Protein AF-A0A392QMY3-F1 (afdb_monomer)

Radius of gyration: 18.65 Å; Cα contacts (8 Å, |Δi|>4): 69; chains: 1; bounding box: 49×43×42 Å

Foldseek 3Di:
DVVLVVVLCCLLVPVLVVVCVVVVNDPVPDDLLRVLVSVLVSLVVSLVVLVVVLCVVCVVVPPDDPVLPDDDPDDPVVVVVVVVVVCVVVVVVVVVVVCVVPVVVVPDPPPADSLNVCVVVVDVNSNVSVCCCVVPSVVSVCSCPVRSPVVVVVD

Mean predicted aligned error: 11.4 Å

Secondary structure (DSSP, 8-state):
-HHHHHHHHHIIIIIHHHHHHHTT--TTTS-HHHHHHHHHHHHHHHHHHHHHHHHHHHGGGPSPPTTTT-----SSHHHHHHHHHHHHHHHHHHHHHHHHH-HHHHTSTTSS-HHHHHHHTT-HHHHHHHHHIIIIIHHHHHHHHIIIIIHHHH-

Structure (mmCIF, N/CA/C/O backbone):
data_AF-A0A392QMY3-F1
#
_entry.id   AF-A0A392QMY3-F1
#
loop_
_atom_site.group_PDB
_atom_site.id
_atom_site.type_symbol
_atom_site.label_atom_id
_atom_site.label_alt_id
_atom_site.label_comp_id
_atom_site.label_asym_id
_atom_site.label_entity_id
_atom_site.label_seq_id
_atom_site.pdbx_PDB_ins_code
_atom_site.Cartn_x
_atom_site.Cartn_y
_atom_site.Cartn_z
_atom_site.occupancy
_atom_site.B_iso_or_equiv
_atom_site.auth_seq_id
_atom_site.auth_comp_id
_atom_site.auth_asym_id
_atom_site.auth_atom_id
_atom_site.pdbx_PDB_model_num
ATOM 1 N N . MET A 1 1 ? -2.212 -5.198 19.343 1.00 62.59 1 MET A N 1
ATOM 2 C CA . MET A 1 1 ? -1.299 -4.508 18.411 1.00 62.59 1 MET A CA 1
ATOM 3 C C . MET A 1 1 ? -0.101 -5.387 18.100 1.00 62.59 1 MET A C 1
ATOM 5 O O . MET A 1 1 ? 0.093 -5.742 16.949 1.00 62.59 1 MET A O 1
ATOM 9 N N . LEU A 1 2 ? 0.617 -5.847 19.130 1.00 69.94 2 LEU A N 1
ATOM 10 C CA . LEU A 1 2 ? 1.796 -6.710 18.986 1.00 69.94 2 LEU A CA 1
ATOM 11 C C . LEU A 1 2 ? 1.550 -7.993 18.181 1.00 69.94 2 LEU A C 1
ATOM 13 O O . LEU A 1 2 ? 2.339 -8.288 17.302 1.00 69.94 2 LEU A O 1
ATOM 17 N N . LEU A 1 3 ? 0.449 -8.719 18.412 1.00 70.06 3 LEU A N 1
ATOM 18 C CA . LEU A 1 3 ? 0.136 -9.934 17.638 1.00 70.06 3 LEU A CA 1
ATOM 19 C C . LEU A 1 3 ? -0.084 -9.658 16.147 1.00 70.06 3 LEU A C 1
ATOM 21 O O . LEU A 1 3 ? 0.331 -10.455 15.313 1.00 70.06 3 LEU A O 1
ATOM 25 N N . TRP A 1 4 ? -0.723 -8.536 15.815 1.00 68.75 4 TRP A N 1
ATOM 26 C CA . TRP A 1 4 ? -0.966 -8.145 14.430 1.00 68.75 4 TRP A CA 1
ATOM 27 C C . TRP A 1 4 ? 0.336 -7.693 13.756 1.00 68.75 4 TRP A C 1
ATOM 29 O O . TRP A 1 4 ? 0.672 -8.219 12.703 1.00 68.75 4 TRP A O 1
ATOM 39 N N . ILE A 1 5 ? 1.127 -6.837 14.418 1.00 72.06 5 ILE A N 1
ATOM 40 C CA . ILE A 1 5 ? 2.452 -6.404 13.936 1.00 72.06 5 ILE A CA 1
ATOM 41 C C . ILE A 1 5 ? 3.393 -7.604 13.773 1.00 72.06 5 ILE A C 1
ATOM 43 O O . ILE A 1 5 ? 4.052 -7.730 12.748 1.00 72.06 5 ILE A O 1
ATOM 47 N N . ALA A 1 6 ? 3.439 -8.508 14.754 1.00 76.69 6 ALA A N 1
ATOM 48 C CA . ALA A 1 6 ? 4.269 -9.706 14.699 1.00 76.69 6 ALA A CA 1
ATOM 49 C C . ALA A 1 6 ? 3.819 -10.654 13.584 1.00 76.69 6 ALA A C 1
ATOM 51 O O . ALA A 1 6 ? 4.665 -11.187 12.876 1.00 76.69 6 ALA A O 1
ATOM 52 N N . SER A 1 7 ? 2.506 -10.831 13.388 1.00 70.25 7 SER A N 1
ATOM 53 C CA . SER A 1 7 ? 1.980 -11.640 12.280 1.00 70.25 7 SER A CA 1
ATOM 54 C C . SER A 1 7 ? 2.320 -11.014 10.932 1.00 70.25 7 SER A C 1
ATOM 56 O O . SER A 1 7 ? 2.782 -11.721 10.049 1.00 70.25 7 SER A O 1
ATOM 58 N N . PHE A 1 8 ? 2.156 -9.699 10.782 1.00 69.69 8 PHE A N 1
ATOM 59 C CA . PHE A 1 8 ? 2.506 -8.974 9.561 1.00 69.69 8 PHE A CA 1
ATOM 60 C C . PHE A 1 8 ? 4.002 -9.090 9.250 1.00 69.69 8 PHE A C 1
ATOM 62 O O . PHE A 1 8 ? 4.386 -9.512 8.162 1.00 69.69 8 PHE A O 1
ATOM 69 N N . TRP A 1 9 ? 4.852 -8.816 10.241 1.00 76.25 9 TRP A N 1
ATOM 70 C CA . TRP A 1 9 ? 6.300 -8.933 10.103 1.00 76.25 9 TRP A CA 1
ATOM 71 C C . TRP A 1 9 ? 6.734 -10.359 9.748 1.00 76.25 9 TRP A C 1
ATOM 73 O O . TRP A 1 9 ? 7.573 -10.541 8.870 1.00 76.25 9 TRP A O 1
ATOM 83 N N . LEU A 1 10 ? 6.143 -11.373 10.387 1.00 76.88 10 LEU A N 1
ATOM 84 C CA . LEU A 1 10 ? 6.450 -12.782 10.139 1.00 76.88 10 LEU A CA 1
ATOM 85 C C . LEU A 1 10 ? 5.945 -13.230 8.759 1.00 76.88 10 LEU A C 1
ATOM 87 O O . LEU A 1 10 ? 6.657 -13.940 8.048 1.00 76.88 10 LEU A O 1
ATOM 91 N N . VAL A 1 11 ? 4.759 -12.787 8.337 1.00 70.94 11 VAL A N 1
ATOM 92 C CA . VAL A 1 11 ? 4.230 -13.110 7.008 1.00 70.94 11 VAL A CA 1
ATOM 93 C C . VAL A 1 11 ? 5.108 -12.497 5.918 1.00 70.94 11 VAL A C 1
ATOM 95 O O . VAL A 1 11 ? 5.615 -13.245 5.082 1.00 70.94 11 VAL A O 1
ATOM 98 N N . GLY A 1 12 ? 5.369 -11.190 5.977 1.00 66.31 12 GLY A N 1
ATOM 99 C CA . GLY A 1 12 ? 6.122 -10.493 4.933 1.00 66.31 12 GLY A CA 1
ATOM 100 C C . GLY A 1 12 ? 7.619 -10.791 4.926 1.00 66.31 12 GLY A C 1
ATOM 101 O O . GLY A 1 12 ? 8.228 -10.903 3.863 1.00 66.31 12 GLY A O 1
ATOM 102 N N . SER A 1 13 ? 8.231 -10.994 6.097 1.00 71.81 13 SER A N 1
ATOM 103 C CA . SER A 1 13 ? 9.683 -11.215 6.189 1.00 71.8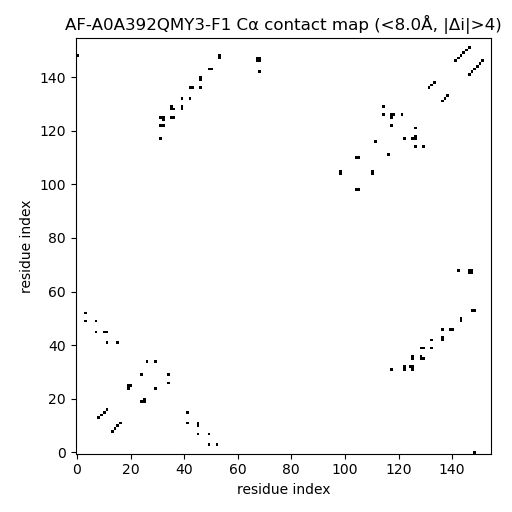1 13 SER A CA 1
ATOM 104 C C . SER A 1 13 ? 10.085 -12.687 6.089 1.00 71.81 13 SER A C 1
ATOM 106 O O . SER A 1 13 ? 11.215 -12.970 5.703 1.00 71.81 13 SER A O 1
ATOM 108 N N . TRP A 1 14 ? 9.205 -13.628 6.455 1.00 72.38 14 TRP A N 1
ATOM 109 C CA . TRP A 1 14 ? 9.552 -15.054 6.533 1.00 72.38 14 TRP A CA 1
ATOM 110 C C . TRP A 1 14 ? 8.670 -15.942 5.661 1.00 72.38 14 TRP A C 1
ATOM 112 O O . TRP A 1 14 ? 9.201 -16.673 4.829 1.00 72.38 14 TRP A O 1
ATOM 122 N N . ILE A 1 15 ? 7.344 -15.891 5.813 1.00 72.38 15 ILE A N 1
ATOM 123 C CA . ILE A 1 15 ? 6.442 -16.817 5.102 1.00 72.38 15 ILE A CA 1
A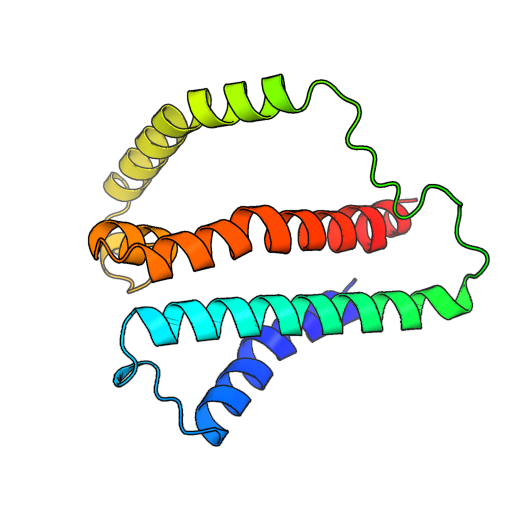TOM 124 C C . ILE A 1 15 ? 6.480 -16.564 3.597 1.00 72.38 15 ILE A C 1
ATOM 126 O O . ILE A 1 15 ? 6.631 -17.503 2.819 1.00 72.38 15 ILE A O 1
ATOM 130 N N . VAL A 1 16 ? 6.390 -15.301 3.192 1.00 68.50 16 VAL A N 1
ATOM 131 C CA . VAL A 1 16 ? 6.388 -14.891 1.789 1.00 68.50 16 VAL A CA 1
ATOM 132 C C . VAL A 1 16 ? 7.712 -15.260 1.096 1.00 68.50 16 VAL A C 1
ATOM 134 O O . VAL A 1 16 ? 7.661 -16.001 0.112 1.00 68.50 16 VAL A O 1
ATOM 137 N N . PRO A 1 17 ? 8.906 -14.871 1.599 1.00 67.00 17 PRO A N 1
ATOM 138 C CA . PRO A 1 17 ? 10.175 -15.262 0.981 1.00 67.00 17 PRO A CA 1
ATOM 139 C C . PRO A 1 17 ? 10.400 -16.776 0.957 1.00 67.00 17 PRO A C 1
ATOM 141 O O . PRO A 1 17 ? 10.944 -17.304 -0.013 1.00 67.00 17 PRO A O 1
ATOM 144 N N . PHE A 1 18 ? 9.959 -17.488 1.997 1.00 72.19 18 PHE A N 1
ATOM 145 C CA . PHE A 1 18 ? 10.075 -18.941 2.074 1.00 72.19 18 PHE A CA 1
ATOM 146 C C . PHE A 1 18 ? 9.158 -19.655 1.068 1.00 72.19 18 PHE A C 1
ATOM 148 O O . PHE A 1 18 ? 9.582 -20.599 0.399 1.00 72.19 18 PHE A O 1
ATOM 155 N N . LEU A 1 19 ? 7.920 -19.185 0.894 1.00 69.19 19 LEU A N 1
ATOM 156 C CA . LEU A 1 19 ? 7.012 -19.676 -0.148 1.00 69.19 19 LEU A CA 1
ATOM 157 C C . LEU A 1 19 ? 7.562 -19.396 -1.550 1.00 69.19 19 LEU A C 1
ATOM 159 O O . LEU A 1 19 ? 7.528 -20.279 -2.400 1.00 69.19 19 LEU A O 1
ATOM 163 N N . ALA A 1 20 ? 8.139 -18.215 -1.779 1.00 64.94 20 ALA A N 1
ATOM 164 C CA . ALA A 1 20 ? 8.801 -17.883 -3.044 1.00 64.94 20 ALA A CA 1
ATOM 165 C C . ALA A 1 20 ? 9.936 -18.858 -3.364 1.00 64.94 20 ALA A C 1
ATOM 167 O O . ALA A 1 20 ? 10.041 -19.371 -4.479 1.00 64.94 20 ALA A O 1
ATOM 168 N N . TYR A 1 21 ? 10.766 -19.125 -2.354 1.00 66.50 21 TYR A N 1
ATOM 169 C CA . TYR A 1 21 ? 11.908 -20.016 -2.462 1.00 66.50 21 TYR A CA 1
ATOM 170 C C . TYR A 1 21 ? 11.477 -21.463 -2.728 1.00 66.50 21 TYR A C 1
ATOM 172 O O . TYR A 1 21 ? 12.020 -22.113 -3.620 1.00 66.50 21 TYR A O 1
ATOM 180 N N . THR A 1 22 ? 10.464 -21.959 -2.010 1.00 66.44 22 THR A N 1
ATOM 181 C CA . THR A 1 22 ? 9.946 -23.330 -2.181 1.00 66.44 22 THR A CA 1
ATOM 182 C C . THR A 1 22 ? 9.176 -23.520 -3.490 1.00 66.44 22 THR A C 1
ATOM 184 O O . THR A 1 22 ? 9.235 -24.599 -4.072 1.00 66.44 22 THR A O 1
ATOM 187 N N . ALA A 1 23 ? 8.535 -22.471 -4.011 1.00 61.88 23 ALA A N 1
ATOM 188 C CA . ALA A 1 23 ? 7.904 -22.465 -5.331 1.00 61.88 23 ALA A CA 1
ATOM 189 C C . ALA A 1 23 ? 8.909 -22.342 -6.499 1.00 61.88 23 ALA A C 1
ATOM 191 O O . ALA A 1 23 ? 8.502 -22.311 -7.659 1.00 61.88 23 ALA A O 1
ATOM 192 N N . GLY A 1 24 ? 10.218 -22.278 -6.220 1.00 55.59 24 GLY A N 1
ATOM 193 C CA . GLY A 1 24 ? 11.272 -22.226 -7.238 1.00 55.59 24 GLY A CA 1
ATOM 194 C C . GLY A 1 24 ? 11.471 -20.850 -7.882 1.00 55.59 24 GLY A C 1
ATOM 195 O O . GLY A 1 24 ? 12.256 -20.723 -8.823 1.00 55.59 24 GLY A O 1
ATOM 196 N N . PHE A 1 25 ? 10.813 -19.805 -7.374 1.00 57.72 25 PHE A N 1
ATOM 197 C CA . PHE A 1 25 ? 10.968 -18.437 -7.860 1.00 57.72 25 PHE A CA 1
ATOM 198 C C . PHE A 1 25 ? 12.207 -17.792 -7.223 1.00 57.72 25 PHE A C 1
ATOM 200 O O . PHE A 1 25 ? 12.149 -17.228 -6.131 1.00 57.72 25 PHE A O 1
ATOM 207 N N . ARG A 1 26 ? 13.355 -17.834 -7.912 1.00 54.50 26 ARG A N 1
ATOM 208 C CA . ARG A 1 26 ? 14.506 -16.991 -7.550 1.00 54.50 26 ARG A CA 1
ATOM 209 C C . ARG A 1 26 ? 14.268 -15.581 -8.084 1.00 54.50 26 ARG A C 1
ATOM 211 O O . ARG A 1 26 ? 14.128 -15.400 -9.292 1.00 54.50 26 ARG A O 1
ATOM 218 N N . LYS A 1 27 ? 14.269 -14.579 -7.192 1.00 52.28 27 LYS A N 1
ATOM 219 C CA . LYS A 1 27 ? 14.207 -13.144 -7.552 1.00 52.28 27 LYS A CA 1
ATOM 220 C C . LYS A 1 27 ? 15.248 -12.762 -8.616 1.00 52.28 27 LYS A C 1
ATOM 222 O O . LYS A 1 27 ? 15.003 -11.868 -9.409 1.00 52.28 27 LYS A O 1
ATOM 227 N N . GLU A 1 28 ? 16.367 -13.480 -8.657 1.00 50.03 28 GLU A N 1
ATOM 228 C CA . GLU A 1 28 ? 17.509 -13.236 -9.544 1.00 50.03 28 GLU A CA 1
ATOM 229 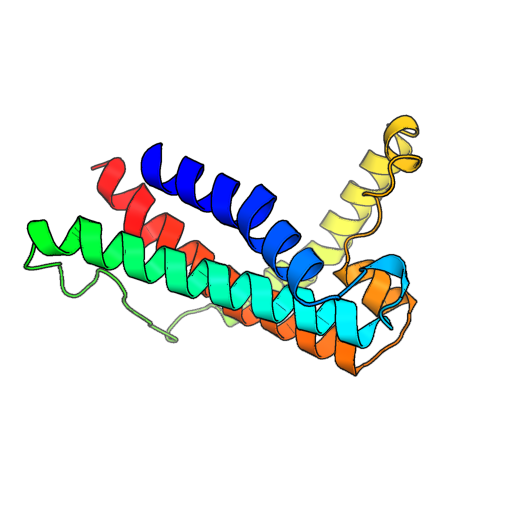C C . GLU A 1 28 ? 17.315 -13.750 -10.985 1.00 50.03 28 GLU A C 1
ATOM 231 O O . GLU A 1 28 ? 18.018 -13.308 -11.887 1.00 50.03 28 GLU A O 1
ATOM 236 N N . THR A 1 29 ? 16.362 -14.660 -11.233 1.00 48.75 29 THR A N 1
ATOM 237 C CA . THR A 1 29 ? 16.090 -15.227 -12.574 1.00 48.75 29 THR A CA 1
ATOM 238 C C . THR A 1 29 ? 14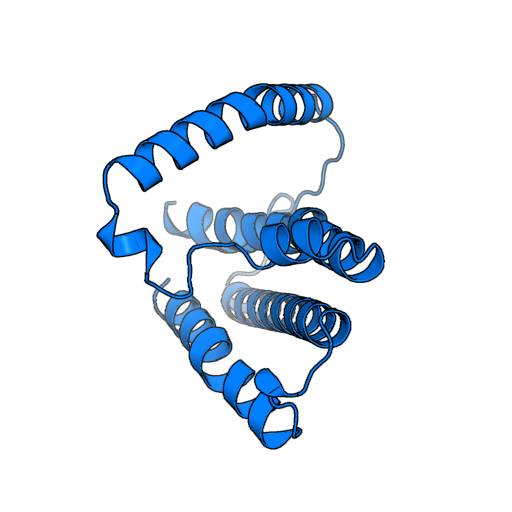.775 -14.738 -13.181 1.00 48.75 29 THR A C 1
ATOM 240 O O . THR A 1 29 ? 14.397 -15.162 -14.273 1.00 48.75 29 THR A O 1
ATOM 243 N N . LEU A 1 30 ? 14.036 -13.889 -12.465 1.00 53.22 30 LEU A N 1
ATOM 244 C CA . LEU A 1 30 ? 12.703 -13.454 -12.856 1.00 53.22 30 LEU A CA 1
ATOM 245 C C . LEU A 1 30 ? 12.776 -12.136 -13.631 1.00 53.22 30 LEU A C 1
ATOM 247 O O . LEU A 1 30 ? 13.316 -11.148 -13.148 1.00 53.22 30 LEU A O 1
ATOM 251 N N . SER A 1 31 ? 12.201 -12.115 -14.837 1.00 63.22 31 SER A N 1
ATOM 252 C CA . SER A 1 31 ? 12.000 -10.879 -15.607 1.00 63.22 31 SER A CA 1
ATOM 253 C C . SER A 1 31 ? 11.286 -9.821 -14.749 1.00 63.22 31 SER A C 1
ATOM 255 O O . SER A 1 31 ? 10.478 -10.179 -13.888 1.00 63.22 31 SER A O 1
ATOM 257 N N . TYR A 1 32 ? 11.518 -8.530 -15.010 1.00 61.56 32 TYR A N 1
ATOM 258 C CA . TYR A 1 32 ? 10.904 -7.398 -14.291 1.00 61.56 32 TYR A CA 1
ATOM 259 C C . TYR A 1 32 ? 9.381 -7.549 -14.081 1.00 61.56 32 TYR A C 1
ATOM 261 O O . TYR A 1 32 ? 8.844 -7.186 -13.034 1.00 61.56 32 TYR A O 1
ATOM 269 N N . ARG A 1 33 ? 8.687 -8.186 -15.035 1.00 60.81 33 ARG A N 1
ATOM 270 C CA . ARG A 1 33 ? 7.251 -8.520 -14.965 1.00 60.81 33 ARG A CA 1
ATOM 271 C C . ARG A 1 33 ? 6.912 -9.529 -13.871 1.00 60.81 33 ARG A C 1
ATOM 273 O O . ARG A 1 33 ? 5.908 -9.377 -13.182 1.00 60.81 33 ARG A O 1
ATOM 280 N N . GLY A 1 34 ? 7.737 -10.560 -13.716 1.00 65.00 34 GLY A N 1
ATOM 281 C CA . GLY A 1 34 ? 7.560 -11.577 -12.686 1.00 65.00 34 GLY A CA 1
ATOM 282 C C . GLY A 1 34 ? 7.809 -11.016 -11.290 1.00 65.00 34 GLY A C 1
ATOM 283 O O . GLY A 1 34 ? 7.089 -11.369 -10.364 1.00 65.00 34 GLY A O 1
ATOM 284 N N . GLN A 1 35 ? 8.764 -10.092 -11.144 1.00 65.38 35 GLN A N 1
ATOM 285 C CA . GLN A 1 35 ? 9.001 -9.408 -9.872 1.00 65.38 35 GLN A CA 1
ATOM 286 C C . GLN A 1 35 ? 7.806 -8.529 -9.469 1.00 65.38 35 GLN A C 1
ATOM 288 O O . GLN A 1 35 ? 7.377 -8.582 -8.318 1.00 65.38 35 GLN A O 1
ATOM 293 N N . ALA A 1 36 ? 7.225 -7.784 -10.416 1.00 63.91 36 ALA A N 1
ATOM 294 C CA . ALA A 1 36 ? 6.029 -6.977 -10.165 1.00 63.91 36 ALA A CA 1
ATOM 295 C C . ALA A 1 36 ? 4.805 -7.840 -9.808 1.00 63.91 36 ALA A C 1
ATOM 297 O O . ALA A 1 36 ? 4.089 -7.539 -8.855 1.00 63.91 36 ALA A O 1
ATOM 298 N N . LEU A 1 37 ? 4.588 -8.949 -10.525 1.00 71.38 37 LEU A N 1
ATOM 299 C CA . LEU A 1 37 ? 3.483 -9.873 -10.249 1.00 71.38 37 LEU A CA 1
ATOM 300 C C . LEU A 1 37 ? 3.654 -10.590 -8.903 1.00 71.38 37 LEU A C 1
ATOM 302 O O . LEU A 1 37 ? 2.686 -10.759 -8.167 1.00 71.38 37 LEU A O 1
ATOM 306 N N . TYR A 1 38 ? 4.887 -10.958 -8.552 1.00 69.75 38 TYR A N 1
ATOM 307 C CA . TYR A 1 38 ? 5.216 -11.514 -7.244 1.00 69.75 38 TYR A CA 1
ATOM 308 C C . TYR A 1 38 ? 4.944 -10.514 -6.107 1.00 69.75 38 TYR A C 1
ATOM 310 O O . TYR A 1 38 ? 4.373 -10.900 -5.087 1.00 69.75 38 TYR A O 1
ATOM 318 N N . SER A 1 39 ? 5.300 -9.235 -6.290 1.00 67.69 39 SER A N 1
ATOM 319 C CA . SER A 1 39 ? 4.982 -8.172 -5.324 1.00 67.69 39 SER A CA 1
ATOM 320 C C . SER A 1 39 ? 3.473 -8.030 -5.144 1.00 67.69 39 SER A C 1
ATOM 322 O O . SER A 1 39 ? 2.987 -8.121 -4.026 1.00 67.69 39 SER A O 1
ATOM 324 N N . LEU A 1 40 ? 2.717 -7.926 -6.242 1.00 71.31 40 LEU A N 1
ATOM 325 C CA . LEU A 1 40 ? 1.260 -7.803 -6.183 1.00 71.31 40 LEU A CA 1
ATOM 326 C C . LEU A 1 40 ? 0.606 -8.995 -5.468 1.00 71.31 40 LEU A C 1
ATOM 328 O O . LEU A 1 40 ? -0.268 -8.809 -4.626 1.00 71.31 40 LEU A O 1
ATOM 332 N N . LEU A 1 41 ? 1.017 -10.225 -5.793 1.00 74.69 41 LEU A N 1
ATOM 333 C CA . LEU A 1 41 ? 0.479 -11.424 -5.143 1.00 74.69 41 LEU A CA 1
ATOM 334 C C . LEU A 1 41 ? 0.804 -11.462 -3.650 1.00 74.69 41 LEU A C 1
ATOM 336 O O . LEU A 1 41 ? -0.037 -11.880 -2.856 1.00 74.69 41 LEU A O 1
ATOM 340 N N . THR A 1 42 ? 2.002 -11.014 -3.282 1.00 71.19 42 THR A N 1
ATOM 341 C CA . THR A 1 42 ? 2.420 -10.879 -1.886 1.00 71.19 42 THR A CA 1
ATOM 342 C C . THR A 1 42 ? 1.523 -9.885 -1.153 1.00 71.19 42 THR A C 1
ATOM 344 O O . THR A 1 42 ? 0.925 -10.251 -0.145 1.00 71.19 42 THR A O 1
ATOM 347 N N . ASP A 1 43 ? 1.353 -8.680 -1.698 1.00 71.19 43 ASP A N 1
ATOM 348 C CA . ASP A 1 43 ? 0.562 -7.617 -1.071 1.00 71.19 43 ASP A CA 1
ATOM 349 C C . ASP A 1 43 ? -0.912 -8.028 -0.914 1.00 71.19 43 ASP A C 1
ATOM 351 O O . ASP A 1 43 ? -1.537 -7.793 0.122 1.00 71.19 43 ASP A O 1
ATOM 355 N N . VAL A 1 44 ? -1.477 -8.714 -1.915 1.00 77.00 44 VAL A N 1
ATOM 356 C CA . VAL A 1 44 ? -2.840 -9.262 -1.843 1.00 77.00 44 VAL A CA 1
ATOM 357 C C . VAL A 1 44 ? -2.941 -10.358 -0.782 1.00 77.00 44 VAL A C 1
ATOM 359 O O . VAL A 1 44 ? -3.895 -10.363 -0.002 1.00 77.00 44 VAL A O 1
ATOM 362 N N . ALA A 1 45 ? -1.979 -11.282 -0.723 1.00 76.12 45 ALA A N 1
ATOM 363 C CA . ALA A 1 45 ? -1.975 -12.348 0.275 1.00 76.12 45 ALA A CA 1
ATOM 364 C C . ALA A 1 45 ? -1.857 -11.785 1.700 1.00 76.12 45 ALA A C 1
ATOM 366 O O . ALA A 1 45 ? -2.616 -12.189 2.583 1.00 76.12 45 ALA A O 1
ATOM 367 N N . GLU A 1 46 ? -0.968 -10.815 1.915 1.00 72.31 46 GLU A N 1
ATOM 368 C CA . GLU A 1 46 ? -0.830 -10.100 3.185 1.00 72.31 46 GLU A CA 1
ATOM 369 C C . GLU A 1 46 ? -2.117 -9.371 3.568 1.00 72.31 46 GLU A C 1
ATOM 371 O O . GLU A 1 46 ? -2.576 -9.494 4.707 1.00 72.31 46 GLU A O 1
ATOM 376 N N . GLY A 1 47 ? -2.753 -8.685 2.613 1.00 73.75 47 GLY A N 1
ATOM 377 C CA . GLY A 1 47 ? -4.045 -8.033 2.813 1.00 73.75 47 GLY A CA 1
ATOM 378 C C . GLY A 1 47 ? -5.131 -9.017 3.253 1.00 73.75 47 GLY A C 1
ATOM 379 O O . GLY A 1 47 ? -5.804 -8.793 4.260 1.00 73.75 47 GLY A O 1
ATOM 380 N N . VAL A 1 48 ? -5.271 -10.151 2.559 1.00 79.69 48 VAL A N 1
ATOM 381 C CA . VAL A 1 48 ? -6.268 -11.188 2.885 1.00 79.69 48 VAL A CA 1
ATOM 382 C C . VAL A 1 48 ? -6.020 -11.790 4.268 1.00 79.69 48 VAL A C 1
ATOM 384 O O . VAL A 1 48 ? -6.959 -11.927 5.057 1.00 79.69 48 VAL A O 1
ATOM 387 N N . VAL A 1 49 ? -4.768 -12.122 4.593 1.00 76.75 49 VAL A N 1
ATOM 388 C CA . VAL A 1 49 ? -4.400 -12.647 5.916 1.00 76.75 49 VAL A CA 1
ATOM 389 C C . VAL A 1 49 ? -4.677 -11.607 7.003 1.00 76.75 49 VAL A C 1
ATOM 391 O O . VAL A 1 49 ? -5.254 -11.943 8.040 1.00 76.75 49 VAL A O 1
ATOM 394 N N . GLY A 1 50 ? -4.347 -10.338 6.754 1.00 72.50 50 GLY A N 1
ATOM 395 C CA . GLY A 1 50 ? -4.628 -9.224 7.655 1.00 72.50 50 GLY A CA 1
ATOM 396 C C . GLY A 1 50 ? -6.120 -9.082 7.964 1.00 72.50 50 GLY A C 1
ATOM 397 O O . GLY A 1 50 ? -6.499 -9.043 9.137 1.00 72.50 50 GLY A O 1
ATOM 398 N N . ILE A 1 51 ? -6.975 -9.094 6.934 1.00 76.81 51 ILE A N 1
ATOM 399 C CA . ILE A 1 51 ? -8.440 -9.050 7.083 1.00 76.81 51 ILE A CA 1
ATOM 400 C C . ILE A 1 51 ? -8.947 -10.275 7.849 1.00 76.81 51 ILE A C 1
ATOM 402 O O . ILE A 1 51 ? -9.788 -10.141 8.737 1.00 76.81 51 ILE A O 1
ATOM 406 N N . ALA A 1 52 ? -8.440 -11.471 7.544 1.00 78.88 52 ALA A N 1
ATOM 407 C CA . ALA A 1 52 ? -8.873 -12.703 8.199 1.00 78.88 52 ALA A CA 1
ATOM 408 C C . ALA A 1 52 ? -8.550 -12.705 9.702 1.00 78.88 52 ALA A C 1
ATOM 410 O O . ALA A 1 52 ? -9.396 -13.081 10.521 1.00 78.88 52 ALA A O 1
ATOM 411 N N . ILE A 1 53 ? -7.352 -12.246 10.077 1.00 75.88 53 ILE A N 1
ATOM 412 C CA . ILE A 1 53 ? -6.949 -12.080 11.480 1.00 75.88 53 ILE A CA 1
ATOM 413 C C . ILE A 1 53 ? -7.840 -11.043 12.157 1.00 75.88 53 ILE A C 1
ATOM 415 O O . ILE A 1 53 ? -8.364 -11.306 13.241 1.00 75.88 53 ILE A O 1
ATOM 419 N N . LEU A 1 54 ? -8.051 -9.893 11.514 1.00 73.81 54 LEU A N 1
ATOM 420 C CA . LEU A 1 54 ? -8.900 -8.832 12.041 1.00 73.81 54 LEU A CA 1
ATOM 421 C C . LEU A 1 54 ? -10.321 -9.355 12.300 1.00 73.81 54 LEU A C 1
ATOM 423 O O . LEU A 1 54 ? -10.831 -9.256 13.415 1.00 73.81 54 LEU A O 1
ATOM 427 N N . HIS A 1 55 ? -10.921 -10.014 11.309 1.00 75.88 55 HIS A N 1
ATOM 428 C CA . HIS A 1 55 ? -12.248 -10.606 11.426 1.00 75.88 55 HIS A CA 1
ATOM 429 C C . HIS A 1 55 ? -12.319 -11.641 12.559 1.00 75.88 55 HIS A C 1
ATOM 431 O O . HIS A 1 55 ? -13.279 -11.644 13.329 1.00 75.88 55 HIS A O 1
ATOM 437 N N . ARG A 1 56 ? -11.299 -12.495 12.716 1.00 77.69 56 ARG A N 1
ATOM 438 C CA . ARG A 1 56 ? -11.249 -13.488 13.801 1.00 77.69 56 ARG A CA 1
ATOM 439 C C . ARG A 1 56 ? -11.140 -12.837 15.181 1.00 77.69 56 ARG A C 1
ATOM 441 O O . ARG A 1 56 ? -11.807 -13.285 16.110 1.00 77.69 56 ARG A O 1
ATOM 448 N N . CYS A 1 57 ? -10.332 -11.790 15.320 1.00 73.12 57 CYS A N 1
ATOM 449 C CA . CYS A 1 57 ? -10.179 -11.054 16.575 1.00 73.12 57 CYS A CA 1
ATOM 450 C C . CYS A 1 57 ? -11.467 -10.318 16.968 1.00 73.12 57 CYS A C 1
ATOM 452 O O . CYS A 1 57 ? -11.870 -10.350 18.130 1.00 73.12 57 CYS A O 1
ATOM 454 N N . LEU A 1 58 ? -12.144 -9.699 16.000 1.00 72.38 58 LEU A N 1
ATOM 455 C CA . LEU A 1 58 ? -13.350 -8.902 16.236 1.00 72.38 58 LEU A CA 1
ATOM 456 C C . LEU A 1 58 ? -14.643 -9.720 16.255 1.00 72.38 58 LEU A C 1
ATOM 458 O O . LEU A 1 58 ? -15.664 -9.233 16.735 1.00 72.38 58 LEU A O 1
ATOM 462 N N . ALA A 1 59 ? -14.605 -10.991 15.845 1.00 73.44 59 ALA A N 1
ATOM 463 C CA . ALA A 1 59 ? -15.735 -11.907 15.981 1.00 73.44 59 ALA A CA 1
ATOM 464 C C . ALA A 1 59 ? -16.241 -12.027 17.431 1.00 73.44 59 ALA A C 1
ATOM 466 O O . ALA A 1 59 ? -17.437 -12.222 17.636 1.00 73.44 59 ALA A O 1
ATOM 467 N N . LYS A 1 60 ? -15.358 -11.865 18.427 1.00 72.31 60 LYS A N 1
ATOM 468 C CA . LYS A 1 60 ? -15.708 -11.907 19.857 1.00 72.31 60 LYS A CA 1
ATOM 469 C C . LYS A 1 60 ? -16.462 -10.657 20.343 1.00 72.31 60 LYS A C 1
ATOM 471 O O . LYS A 1 60 ? -17.122 -10.723 21.372 1.00 72.31 60 LYS A O 1
ATOM 476 N N . PHE A 1 61 ? -16.381 -9.547 19.611 1.00 69.88 61 PHE A N 1
ATOM 477 C CA . PHE A 1 61 ? -16.898 -8.233 20.015 1.00 69.88 61 PHE A CA 1
ATOM 478 C C . PHE A 1 61 ? -18.105 -7.784 19.177 1.00 69.88 61 PHE A C 1
ATOM 480 O O . PHE A 1 61 ? -18.399 -6.596 19.084 1.00 69.88 61 PHE A O 1
ATOM 487 N N . LYS A 1 62 ? -18.810 -8.728 18.539 1.00 72.50 62 LYS A N 1
ATOM 488 C CA . LYS A 1 62 ? -20.023 -8.426 17.769 1.00 72.50 62 LYS A CA 1
ATOM 489 C C . LYS A 1 62 ? -21.183 -8.040 18.708 1.00 72.50 62 LYS A C 1
ATOM 491 O O . LYS A 1 62 ? -21.324 -8.669 19.757 1.00 72.50 62 LYS A O 1
ATOM 496 N N . PRO A 1 63 ? -22.050 -7.083 18.319 1.00 68.00 63 PRO A N 1
ATOM 497 C CA . PRO A 1 63 ? -22.138 -6.449 16.998 1.00 68.00 63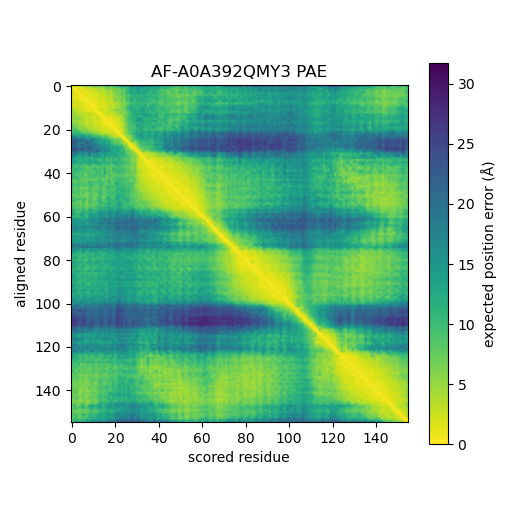 PRO A CA 1
ATOM 498 C C . PRO A 1 63 ? -21.164 -5.273 16.809 1.00 68.00 63 PRO A C 1
ATOM 500 O O . PRO A 1 63 ? -21.013 -4.423 17.679 1.00 68.00 63 PRO A O 1
ATOM 503 N N . LEU A 1 64 ? -20.527 -5.221 15.636 1.00 67.44 64 LEU A N 1
ATOM 504 C CA . LEU A 1 64 ? -19.682 -4.096 15.215 1.00 67.44 64 LEU A CA 1
ATOM 505 C C . LEU A 1 64 ? -20.569 -2.940 14.732 1.00 67.44 64 LEU A C 1
ATOM 507 O O . LEU A 1 64 ? -21.649 -3.181 14.187 1.00 67.44 64 LEU A O 1
ATOM 511 N N . SER A 1 65 ? -20.128 -1.696 14.932 1.00 67.31 65 SER A N 1
ATOM 512 C CA . SER A 1 65 ? -20.873 -0.515 14.486 1.00 67.31 65 SER A CA 1
ATOM 513 C C . SER A 1 65 ? -21.026 -0.494 12.960 1.00 67.31 65 SER A C 1
ATOM 515 O O . SER A 1 65 ? -20.154 -0.953 12.220 1.00 67.31 65 SER A O 1
ATOM 517 N N . SER A 1 66 ? -22.137 0.065 12.472 1.00 65.00 66 SER A N 1
ATOM 518 C CA . SER A 1 66 ? -22.417 0.147 11.029 1.00 65.00 66 SER A CA 1
ATOM 519 C C . SER A 1 66 ? -21.413 1.018 10.254 1.00 65.00 66 SER A C 1
ATOM 521 O O . SER A 1 66 ? -21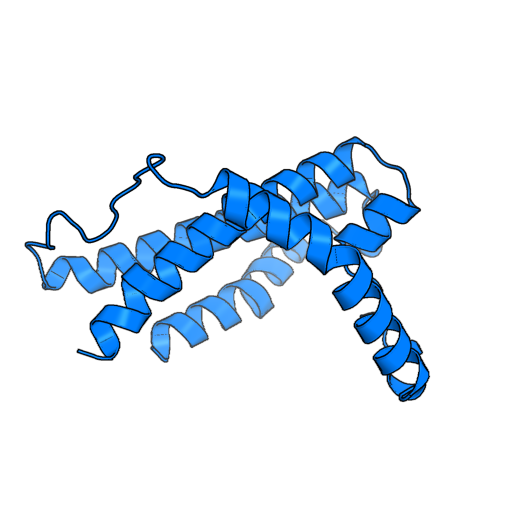.358 0.923 9.031 1.00 65.00 66 SER A O 1
ATOM 523 N N . ASP A 1 67 ? -20.621 1.840 10.949 1.00 66.56 67 ASP A N 1
ATOM 524 C CA . ASP A 1 67 ? -19.628 2.753 10.367 1.00 66.56 67 ASP A CA 1
ATOM 525 C C . ASP A 1 67 ? -18.195 2.188 10.363 1.00 66.56 67 ASP A C 1
ATOM 527 O O . ASP A 1 67 ? -17.243 2.902 10.048 1.00 66.56 67 ASP A O 1
ATOM 531 N N . TRP A 1 68 ? -18.011 0.914 10.725 1.00 64.62 68 TRP A N 1
ATOM 532 C CA . TRP A 1 68 ? -16.679 0.334 10.923 1.00 64.62 68 TRP A CA 1
ATOM 533 C C . TRP A 1 68 ? -15.850 0.227 9.624 1.00 64.62 68 TRP A C 1
ATOM 535 O O . TRP A 1 68 ? -14.651 0.487 9.650 1.00 64.62 68 TRP A O 1
ATOM 545 N N . PHE A 1 69 ? -16.496 -0.044 8.481 1.00 68.69 69 PHE A N 1
ATOM 546 C CA . PHE A 1 69 ? -15.910 0.063 7.134 1.00 68.69 69 PHE A CA 1
ATOM 547 C C . PHE A 1 69 ? -16.893 0.757 6.191 1.00 68.69 69 PHE A C 1
ATOM 549 O O . PHE A 1 69 ? -17.606 0.120 5.412 1.00 68.69 69 PHE A O 1
ATOM 556 N N . LYS A 1 70 ? -16.972 2.084 6.293 1.00 67.25 70 LYS A N 1
ATOM 557 C CA . LYS A 1 70 ? -17.872 2.876 5.458 1.00 67.25 70 LYS A CA 1
ATOM 558 C C . LYS A 1 70 ? -17.144 3.347 4.202 1.00 67.25 70 LYS A C 1
ATOM 560 O O . LYS A 1 70 ? -16.369 4.297 4.237 1.00 67.25 70 LYS A O 1
ATOM 565 N N . PHE A 1 71 ? -17.411 2.683 3.082 1.00 67.50 71 PHE A N 1
ATOM 566 C CA . PHE A 1 71 ? -16.858 3.083 1.794 1.00 67.50 71 PHE A CA 1
ATOM 567 C C . PHE A 1 71 ? -17.725 4.181 1.165 1.00 67.50 71 PHE A C 1
ATOM 569 O O . PHE A 1 71 ? -18.726 3.904 0.503 1.00 67.50 71 PHE A O 1
ATOM 576 N N . GLU A 1 72 ? -17.362 5.443 1.398 1.00 69.75 72 GLU A N 1
ATOM 577 C CA . GLU A 1 72 ? -18.039 6.596 0.799 1.00 69.75 72 GLU A CA 1
ATOM 578 C C . GLU A 1 72 ? -17.147 7.269 -0.244 1.00 69.75 72 GLU A C 1
ATOM 580 O O . GLU A 1 72 ? -16.250 8.038 0.075 1.00 69.75 72 GLU A O 1
ATOM 585 N N . LEU A 1 73 ? -17.458 7.055 -1.524 1.00 67.62 73 LEU A N 1
ATOM 586 C CA . LEU A 1 73 ? -16.860 7.796 -2.649 1.00 67.62 73 LEU A CA 1
ATOM 587 C C . LEU A 1 73 ? -17.346 9.256 -2.752 1.00 67.62 73 LEU A C 1
ATOM 589 O O . LEU A 1 73 ? -16.975 9.981 -3.678 1.00 67.62 73 LEU A O 1
ATOM 593 N N . LYS A 1 74 ? -18.213 9.695 -1.833 1.00 69.44 74 LYS A N 1
ATOM 594 C CA . LYS A 1 74 ? -18.753 11.057 -1.788 1.00 69.44 74 LYS A CA 1
ATOM 595 C C . LYS A 1 74 ? -17.811 11.941 -0.970 1.00 69.44 74 LYS A C 1
ATOM 597 O O . LYS A 1 74 ? -17.662 11.737 0.226 1.00 69.44 74 LYS A O 1
ATOM 602 N N . GLY A 1 75 ? -17.207 12.946 -1.602 1.00 75.50 75 GLY A N 1
ATOM 603 C CA . GLY A 1 75 ? -16.323 13.895 -0.923 1.00 75.50 75 GLY A CA 1
ATOM 604 C C . GLY A 1 75 ? -15.511 14.752 -1.891 1.00 75.50 75 GLY A C 1
ATOM 605 O O . GLY A 1 75 ? -15.616 14.600 -3.107 1.00 75.50 75 GLY A O 1
ATOM 606 N N . LYS A 1 76 ? -14.673 15.642 -1.348 1.00 81.50 76 LYS A N 1
ATOM 607 C CA . LYS A 1 76 ? -13.739 16.493 -2.112 1.00 81.50 76 LYS A CA 1
ATOM 608 C C . LYS A 1 76 ? -12.416 15.781 -2.441 1.00 81.50 76 LYS A C 1
ATOM 610 O O . LYS A 1 76 ? -11.411 16.443 -2.659 1.00 81.50 76 LYS A O 1
ATOM 615 N N . TRP A 1 77 ? -12.427 14.451 -2.545 1.00 81.69 77 TRP A N 1
ATOM 616 C CA . TRP A 1 77 ? -11.225 13.637 -2.755 1.00 81.69 77 TRP A CA 1
ATOM 617 C C . TRP A 1 77 ? -10.451 14.024 -4.022 1.00 81.69 77 TRP A C 1
ATOM 619 O O . TRP A 1 77 ? -9.234 13.907 -4.059 1.00 81.69 77 TRP A O 1
ATOM 629 N N . GLN A 1 78 ? -11.128 14.539 -5.055 1.00 85.38 78 GLN A N 1
ATOM 630 C CA . GLN A 1 78 ? -10.458 15.030 -6.264 1.00 85.38 78 GLN A CA 1
ATOM 631 C C . GLN A 1 78 ? -9.534 16.219 -5.982 1.00 85.38 78 GLN A C 1
ATOM 633 O O . GLN A 1 78 ? -8.487 16.343 -6.613 1.00 85.38 78 GLN A O 1
ATOM 638 N N . PHE A 1 79 ? -9.907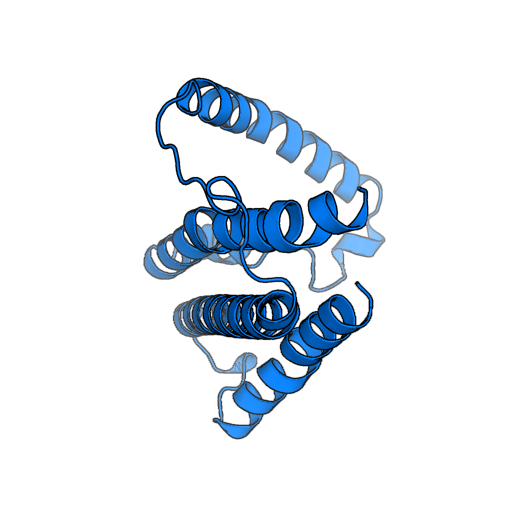 17.080 -5.031 1.00 87.19 79 PHE A N 1
ATOM 639 C CA . PHE A 1 79 ? -9.067 18.192 -4.603 1.00 87.19 79 PHE A CA 1
ATOM 640 C C . PHE A 1 79 ? -7.855 17.687 -3.821 1.00 87.19 79 PHE A C 1
ATOM 642 O O . PHE A 1 79 ? -6.744 18.127 -4.094 1.00 87.19 79 PHE A O 1
ATOM 649 N N . ASP A 1 80 ? -8.051 16.721 -2.921 1.00 84.06 80 ASP A N 1
ATOM 650 C CA . ASP A 1 80 ? -6.962 16.123 -2.141 1.00 84.06 80 ASP A CA 1
ATOM 651 C C . ASP A 1 80 ? -5.967 15.379 -3.045 1.00 84.06 80 ASP A C 1
ATOM 653 O O . ASP A 1 80 ? -4.755 15.539 -2.906 1.00 84.06 80 ASP A O 1
ATOM 657 N N . VAL A 1 81 ? -6.468 14.641 -4.044 1.00 85.25 81 VAL A N 1
ATOM 658 C CA . VAL A 1 81 ? -5.640 13.997 -5.076 1.00 85.25 81 VAL A CA 1
ATOM 659 C C . VAL A 1 81 ? -4.903 15.043 -5.910 1.00 85.25 81 VAL A C 1
ATOM 661 O O . VAL A 1 81 ? -3.697 14.924 -6.107 1.00 85.25 81 VAL A O 1
ATOM 664 N N . GLY A 1 82 ? -5.595 16.090 -6.370 1.00 88.12 82 GLY A N 1
ATOM 665 C CA . GLY A 1 82 ? -4.981 17.173 -7.139 1.00 88.12 82 GLY A CA 1
ATOM 666 C C . GLY A 1 82 ? -3.876 17.894 -6.362 1.00 88.12 82 GLY A C 1
ATOM 667 O O . GLY A 1 82 ? -2.802 18.147 -6.908 1.00 88.12 82 GLY A O 1
ATOM 668 N N . LEU A 1 83 ? -4.107 18.164 -5.076 1.00 89.19 83 LEU A N 1
ATOM 669 C CA . LEU A 1 83 ? -3.122 18.755 -4.176 1.00 89.19 83 LEU A CA 1
ATOM 670 C C . LEU A 1 83 ? -1.935 17.809 -3.958 1.00 89.19 83 LEU A C 1
ATOM 672 O O . LEU A 1 83 ? -0.792 18.245 -4.062 1.00 89.19 83 LEU A O 1
ATOM 676 N N . GLY A 1 84 ? -2.188 16.516 -3.742 1.00 85.38 84 GLY A N 1
ATOM 677 C CA . GLY A 1 84 ? -1.147 15.494 -3.628 1.00 85.38 84 GLY A CA 1
ATOM 678 C C . GLY A 1 84 ? -0.261 15.417 -4.875 1.00 85.38 84 GLY A C 1
ATOM 679 O O . GLY A 1 84 ? 0.965 15.436 -4.765 1.00 85.38 84 GLY A O 1
ATOM 680 N N . CYS A 1 85 ? -0.859 15.432 -6.070 1.00 87.19 85 CYS A N 1
ATOM 681 C CA . CYS A 1 85 ? -0.122 15.479 -7.334 1.00 87.19 85 CYS A CA 1
ATOM 682 C C . CYS A 1 85 ? 0.719 16.758 -7.476 1.00 87.19 85 CYS A C 1
ATOM 684 O O . CYS A 1 85 ? 1.849 16.692 -7.956 1.00 87.19 85 CYS A O 1
ATOM 686 N N . LEU A 1 86 ? 0.199 17.910 -7.041 1.00 89.12 86 LEU A N 1
ATOM 687 C CA . LEU A 1 86 ? 0.932 19.182 -7.041 1.00 89.12 86 LEU A CA 1
ATOM 688 C C . LEU A 1 86 ? 2.091 19.202 -6.038 1.00 89.12 86 LEU A C 1
ATOM 690 O O . LEU A 1 86 ? 3.129 19.803 -6.308 1.00 89.12 86 LEU A O 1
ATOM 694 N N . MET A 1 87 ? 1.930 18.543 -4.890 1.00 89.44 87 MET A N 1
ATOM 695 C CA . MET A 1 87 ? 2.964 18.440 -3.860 1.00 89.44 87 MET A CA 1
ATOM 696 C C . MET A 1 87 ? 4.056 17.430 -4.220 1.00 89.44 87 MET A C 1
ATOM 698 O O . MET A 1 87 ? 5.199 17.596 -3.797 1.00 89.44 87 MET A O 1
ATOM 702 N N . PHE A 1 88 ? 3.737 16.414 -5.023 1.00 85.44 88 PHE A N 1
ATOM 703 C CA . PHE A 1 88 ? 4.675 15.372 -5.436 1.00 85.44 88 PHE A CA 1
ATOM 704 C C . PHE A 1 88 ? 6.030 15.890 -5.962 1.00 85.44 88 PHE A C 1
ATOM 706 O O . PHE A 1 88 ? 7.053 15.433 -5.454 1.00 85.44 88 PHE A O 1
ATOM 713 N N . PRO A 1 89 ? 6.113 16.850 -6.910 1.00 85.62 89 PRO A N 1
ATOM 714 C CA . PRO A 1 89 ? 7.403 17.363 -7.381 1.00 85.62 89 PRO A CA 1
ATOM 715 C C . PRO A 1 89 ? 8.230 18.021 -6.271 1.00 85.62 89 PRO A C 1
ATOM 717 O O . PRO A 1 89 ? 9.450 17.866 -6.247 1.00 85.62 89 PRO A O 1
ATOM 720 N N . LEU A 1 90 ? 7.580 18.711 -5.330 1.00 88.38 90 LEU A N 1
ATOM 721 C CA . LEU A 1 90 ? 8.251 19.329 -4.188 1.00 88.38 90 LEU A CA 1
ATOM 722 C C . LEU A 1 90 ? 8.796 18.267 -3.227 1.00 88.38 90 LEU A C 1
ATOM 724 O O . LEU A 1 90 ? 9.956 18.337 -2.828 1.00 88.38 90 LEU A O 1
ATOM 728 N N . ILE A 1 91 ? 7.991 17.251 -2.908 1.00 86.50 91 ILE A N 1
ATOM 729 C CA . ILE A 1 91 ? 8.406 16.127 -2.058 1.00 86.50 91 ILE A CA 1
ATOM 730 C C . ILE A 1 91 ? 9.559 15.362 -2.712 1.00 86.50 91 ILE A C 1
ATOM 732 O O . ILE A 1 91 ? 10.546 15.051 -2.049 1.00 86.50 91 ILE A O 1
ATOM 736 N N . ASN A 1 92 ? 9.474 15.109 -4.019 1.00 83.31 92 ASN A N 1
ATOM 737 C CA . ASN A 1 92 ? 10.540 14.462 -4.770 1.00 83.31 92 ASN A CA 1
ATOM 738 C C . ASN A 1 92 ? 11.834 15.287 -4.721 1.00 83.31 92 ASN A C 1
ATOM 740 O O . ASN A 1 92 ? 12.899 14.740 -4.454 1.00 83.31 92 ASN A O 1
ATOM 744 N N . HIS A 1 93 ? 11.756 16.608 -4.899 1.00 82.00 93 HIS A N 1
ATOM 745 C CA . HIS A 1 93 ? 12.929 17.474 -4.794 1.00 82.00 93 HIS A CA 1
ATOM 746 C C . HIS A 1 93 ? 13.577 17.402 -3.403 1.00 82.00 93 HIS A C 1
ATOM 748 O O . HIS A 1 93 ? 14.786 17.203 -3.299 1.00 82.00 93 HIS A O 1
ATOM 754 N N . LEU A 1 94 ? 12.775 17.481 -2.338 1.00 86.12 94 LEU A N 1
ATOM 755 C CA . LEU A 1 94 ? 13.260 17.352 -0.962 1.00 86.12 94 LEU A CA 1
ATOM 756 C C . LEU A 1 94 ? 13.879 15.974 -0.687 1.00 86.12 94 LEU A C 1
ATOM 758 O O . LEU A 1 94 ? 14.920 15.892 -0.037 1.00 86.12 94 LEU A O 1
ATOM 762 N N . SER A 1 95 ? 13.284 14.900 -1.213 1.00 80.25 95 SER A N 1
ATOM 763 C CA . SER A 1 95 ? 13.830 13.541 -1.116 1.00 80.25 95 SER A CA 1
ATOM 764 C C . SER A 1 95 ? 15.215 13.447 -1.764 1.00 80.25 95 SER A C 1
ATOM 766 O O . SER A 1 95 ? 16.164 12.966 -1.145 1.00 80.25 95 SER A O 1
ATOM 768 N N . GLN A 1 96 ? 15.373 14.002 -2.970 1.00 79.56 96 GLN A N 1
ATOM 769 C CA . GLN A 1 96 ? 16.662 14.042 -3.667 1.00 79.56 96 GLN A CA 1
ATOM 770 C C . GLN A 1 96 ? 17.701 14.882 -2.914 1.00 79.56 96 GLN A C 1
ATOM 772 O O . GLN A 1 96 ? 18.858 14.480 -2.801 1.00 79.56 96 GLN A O 1
ATOM 777 N N . MET A 1 97 ? 17.303 16.024 -2.342 1.00 82.50 97 MET A N 1
ATOM 778 C CA . MET A 1 97 ? 18.183 16.813 -1.473 1.00 82.50 97 MET A CA 1
ATOM 779 C C . MET A 1 97 ? 18.644 16.003 -0.256 1.00 82.50 97 MET A C 1
ATOM 781 O O . MET A 1 97 ? 19.831 16.001 0.057 1.00 82.50 97 MET A O 1
ATOM 785 N N . ASN A 1 98 ? 17.735 15.275 0.394 1.00 82.94 98 ASN A N 1
ATOM 786 C CA . ASN A 1 98 ? 18.057 14.427 1.539 1.00 82.94 98 ASN A CA 1
ATOM 787 C C . ASN A 1 98 ? 19.036 13.295 1.171 1.00 82.94 98 ASN A C 1
ATOM 789 O O . ASN A 1 98 ? 19.993 13.046 1.902 1.00 82.94 98 ASN A O 1
ATOM 793 N N . LEU A 1 99 ? 18.854 12.654 0.012 1.00 75.25 99 LEU A N 1
ATOM 794 C CA . LEU A 1 99 ? 19.770 11.620 -0.486 1.00 75.25 99 LEU A CA 1
ATOM 795 C C . LEU A 1 99 ? 21.167 12.174 -0.798 1.00 75.25 99 LEU A C 1
ATOM 797 O O . LEU A 1 99 ? 22.165 11.513 -0.516 1.00 75.25 99 LEU A O 1
ATOM 801 N N . ASN A 1 100 ? 21.248 13.396 -1.326 1.00 76.56 100 ASN A N 1
ATOM 802 C CA . ASN A 1 100 ? 22.522 14.064 -1.602 1.00 76.56 100 ASN A CA 1
ATOM 803 C C . ASN A 1 100 ? 23.277 14.464 -0.324 1.00 76.56 100 ASN A C 1
ATOM 805 O O . ASN A 1 100 ? 24.504 14.549 -0.343 1.00 76.56 100 ASN A O 1
ATOM 809 N N . LEU A 1 101 ? 22.569 14.691 0.786 1.00 79.06 101 LEU A N 1
ATOM 810 C CA . LEU A 1 101 ? 23.179 14.998 2.083 1.00 79.06 101 LEU A CA 1
ATOM 811 C C . LEU A 1 101 ? 23.768 13.753 2.772 1.00 79.06 101 LEU A C 1
ATOM 813 O O . LEU A 1 101 ? 24.689 13.894 3.575 1.00 79.06 101 LEU A O 1
ATOM 817 N N . TRP A 1 102 ? 23.288 12.544 2.446 1.00 70.62 102 TRP A N 1
ATOM 818 C CA . TRP A 1 102 ? 23.738 11.286 3.062 1.00 70.62 102 TRP A CA 1
ATOM 819 C C . TRP A 1 102 ? 24.186 10.223 2.032 1.00 70.62 102 TRP A C 1
ATOM 821 O O . TRP A 1 102 ? 23.511 9.210 1.825 1.00 70.62 102 TRP A O 1
ATOM 831 N N . PRO A 1 103 ? 25.379 10.380 1.425 1.00 61.19 103 PRO A N 1
ATOM 832 C CA . PRO A 1 103 ? 25.866 9.496 0.358 1.00 61.19 103 PRO A CA 1
ATOM 833 C C . PRO A 1 103 ? 26.097 8.030 0.778 1.00 61.19 103 PRO A C 1
ATOM 835 O O . PRO A 1 103 ? 26.153 7.147 -0.072 1.00 61.19 103 PRO A O 1
ATOM 838 N N . VAL A 1 104 ? 26.171 7.721 2.078 1.00 60.62 104 VAL A N 1
ATOM 839 C CA . VAL A 1 104 ? 26.287 6.332 2.572 1.00 60.62 104 VAL A CA 1
ATOM 840 C C . VAL A 1 104 ? 25.035 5.498 2.263 1.00 60.62 104 VAL A C 1
ATOM 842 O O . VAL A 1 104 ? 25.153 4.302 2.007 1.00 60.62 104 VAL A O 1
ATOM 845 N N . LEU A 1 105 ? 23.846 6.111 2.218 1.00 52.94 105 LEU A N 1
ATOM 846 C CA . LEU A 1 105 ? 22.613 5.406 1.851 1.00 52.94 105 LEU A CA 1
ATOM 847 C C . LEU A 1 105 ? 22.542 5.098 0.351 1.00 52.94 105 LEU A C 1
ATOM 849 O O . LEU A 1 105 ? 21.886 4.130 -0.014 1.00 52.94 105 LEU A O 1
ATOM 853 N N . GLN A 1 106 ? 23.258 5.842 -0.502 1.00 50.84 106 GLN A N 1
ATOM 854 C CA . GLN A 1 106 ? 23.266 5.645 -1.960 1.00 50.84 106 GLN A CA 1
ATOM 855 C C . GLN A 1 106 ? 23.797 4.264 -2.382 1.00 50.84 106 GLN A C 1
ATOM 857 O O . GLN A 1 106 ? 23.376 3.748 -3.414 1.00 50.84 106 GLN A O 1
ATOM 862 N N . TYR A 1 107 ? 24.665 3.648 -1.569 1.00 45.34 107 TYR A N 1
ATOM 863 C CA . TYR A 1 107 ? 25.275 2.336 -1.833 1.00 45.34 107 TYR A CA 1
ATOM 864 C C . TYR A 1 107 ? 24.502 1.143 -1.252 1.00 45.34 107 TYR A C 1
ATOM 866 O O . TYR A 1 107 ? 24.849 -0.004 -1.539 1.00 45.34 107 TYR A O 1
ATOM 874 N N . ALA A 1 108 ? 23.458 1.371 -0.450 1.00 47.62 108 ALA A N 1
ATOM 875 C CA . ALA A 1 108 ? 22.562 0.290 -0.061 1.00 47.62 108 ALA A CA 1
ATOM 876 C C . ALA A 1 108 ? 21.662 -0.054 -1.265 1.00 47.62 108 ALA A C 1
ATOM 878 O O . ALA A 1 108 ? 21.134 0.864 -1.892 1.00 47.62 108 ALA A O 1
ATOM 879 N N . PRO A 1 109 ? 21.406 -1.338 -1.582 1.00 46.47 109 PRO A N 1
ATOM 880 C CA . PRO A 1 109 ? 20.565 -1.767 -2.714 1.00 46.47 109 PRO A CA 1
ATOM 881 C C . PRO A 1 109 ? 19.063 -1.425 -2.551 1.00 46.47 109 PRO A C 1
ATOM 883 O O . PRO A 1 109 ? 18.201 -2.064 -3.145 1.00 46.47 109 PRO A O 1
ATO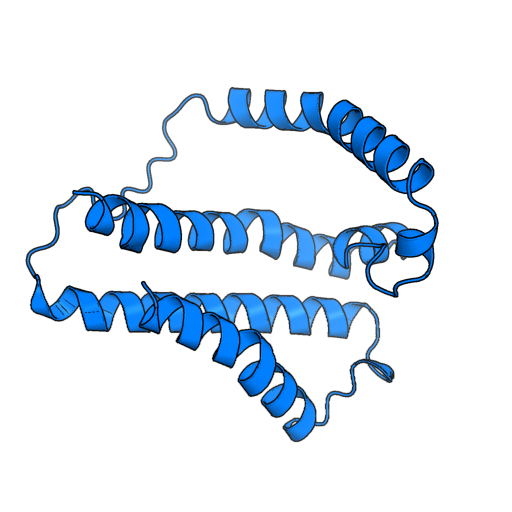M 886 N N . VAL A 1 110 ? 18.747 -0.428 -1.723 1.00 46.62 110 VAL A N 1
ATOM 887 C CA . VAL A 1 110 ? 17.414 0.002 -1.283 1.00 46.62 110 VAL A CA 1
ATOM 888 C C . VAL A 1 110 ? 16.997 1.326 -1.952 1.00 46.62 110 VAL A C 1
ATOM 890 O O . VAL A 1 110 ? 15.876 1.783 -1.768 1.00 46.62 110 VAL A O 1
ATOM 893 N N . THR A 1 111 ? 17.868 1.969 -2.734 1.00 45.78 111 THR A N 1
ATOM 894 C CA . THR A 1 111 ? 17.712 3.390 -3.115 1.00 45.78 111 THR A CA 1
ATOM 895 C C . THR A 1 111 ? 16.883 3.694 -4.346 1.00 45.78 111 THR A C 1
ATOM 897 O O . THR A 1 111 ? 16.677 4.861 -4.662 1.00 45.78 111 THR A O 1
ATOM 900 N N . VAL A 1 112 ? 16.344 2.679 -5.004 1.00 51.62 112 VAL A N 1
ATOM 901 C CA . VAL A 1 112 ? 15.273 2.879 -5.976 1.00 51.62 112 VAL A CA 1
ATOM 902 C C . VAL A 1 112 ? 14.133 1.986 -5.556 1.00 51.62 112 VAL A C 1
ATOM 904 O O . VAL A 1 112 ? 14.271 0.761 -5.526 1.00 51.62 112 VAL A O 1
ATOM 907 N N . SER A 1 113 ? 13.016 2.613 -5.195 1.00 60.53 113 SER A N 1
ATOM 908 C CA . SER A 1 113 ? 11.789 1.880 -4.914 1.00 60.53 113 SER A CA 1
ATOM 909 C C . SER A 1 113 ? 11.473 0.983 -6.113 1.00 60.53 113 SER A C 1
ATOM 911 O O . SER A 1 113 ? 11.727 1.346 -7.265 1.00 60.53 113 SER A O 1
ATOM 913 N N . SER A 1 114 ? 10.919 -0.206 -5.876 1.00 58.44 114 SER A N 1
ATOM 914 C CA . SER A 1 114 ? 10.586 -1.150 -6.954 1.00 58.44 114 SER A CA 1
ATOM 915 C C . SER A 1 114 ? 9.705 -0.508 -8.044 1.00 58.44 114 SER A C 1
ATOM 917 O O . SER A 1 114 ? 9.766 -0.884 -9.215 1.00 58.44 114 SER A O 1
ATOM 919 N N . VAL A 1 115 ? 8.936 0.519 -7.661 1.00 58.62 115 VAL A N 1
ATOM 920 C CA . VAL A 1 115 ? 8.141 1.375 -8.545 1.00 58.62 115 VAL A CA 1
ATOM 921 C C . VAL A 1 115 ? 9.032 2.245 -9.437 1.00 58.62 115 VAL A C 1
ATOM 923 O O . VAL A 1 115 ? 8.875 2.213 -10.656 1.00 58.62 115 VAL A O 1
ATOM 926 N N . GLU A 1 116 ? 10.008 2.966 -8.884 1.00 62.44 116 GLU A N 1
ATOM 927 C CA . GLU A 1 116 ? 10.966 3.757 -9.669 1.00 62.44 116 GLU A CA 1
ATOM 928 C C . GLU A 1 116 ? 11.801 2.883 -10.605 1.00 62.44 116 GLU A C 1
ATOM 930 O O . GLU A 1 116 ? 11.991 3.248 -11.763 1.00 62.44 116 GLU A O 1
ATOM 935 N N . GLN A 1 117 ? 12.222 1.694 -10.162 1.00 61.81 117 GLN A N 1
ATOM 936 C CA . GLN A 1 117 ? 12.906 0.735 -11.038 1.00 61.81 117 GLN A CA 1
ATOM 937 C C . GLN A 1 117 ? 12.026 0.329 -12.226 1.00 61.81 117 GLN A C 1
ATOM 939 O O . GLN A 1 117 ? 12.518 0.253 -13.351 1.00 61.81 117 GLN A O 1
ATOM 944 N N . SER A 1 118 ? 10.722 0.121 -12.008 1.00 57.81 118 SER A N 1
ATOM 945 C CA . SER A 1 118 ? 9.780 -0.215 -13.086 1.00 57.81 118 SER A CA 1
ATOM 946 C C . SER A 1 118 ? 9.564 0.936 -14.078 1.00 57.81 118 SER A C 1
ATOM 948 O O . SER A 1 118 ? 9.466 0.698 -15.282 1.00 57.81 118 SER A O 1
ATOM 950 N N . ILE A 1 119 ? 9.564 2.182 -13.588 1.00 65.12 119 ILE A N 1
ATOM 951 C CA . ILE A 1 119 ? 9.444 3.397 -14.405 1.00 65.12 119 ILE A CA 1
ATOM 952 C C . ILE A 1 119 ? 10.716 3.606 -15.237 1.00 65.12 119 ILE A C 1
ATOM 954 O O . ILE A 1 119 ? 10.635 3.887 -16.434 1.00 65.12 119 ILE A O 1
ATOM 958 N N . VAL A 1 120 ? 11.894 3.410 -14.634 1.00 64.56 120 VAL A N 1
ATOM 959 C CA . VAL A 1 120 ? 13.194 3.477 -15.322 1.00 64.56 120 VAL A CA 1
ATOM 960 C C . VAL A 1 120 ? 13.316 2.372 -16.376 1.00 64.56 120 VAL A C 1
ATOM 962 O O . VAL A 1 120 ? 13.796 2.632 -17.479 1.00 64.56 120 VAL A O 1
ATOM 965 N N . ALA A 1 121 ? 12.817 1.168 -16.083 1.00 64.06 121 ALA A N 1
ATOM 966 C CA . ALA A 1 121 ? 12.786 0.044 -17.020 1.00 64.06 121 ALA A CA 1
ATOM 967 C C . ALA A 1 121 ? 11.755 0.201 -18.160 1.00 64.06 121 ALA A C 1
ATOM 969 O O . ALA A 1 121 ? 11.782 -0.586 -19.105 1.00 64.06 121 ALA A O 1
ATOM 970 N N . ARG A 1 122 ? 10.869 1.213 -18.103 1.00 65.50 122 ARG A N 1
ATOM 971 C CA . ARG A 1 122 ? 9.815 1.510 -19.097 1.00 65.50 122 ARG A CA 1
ATOM 972 C C . ARG A 1 122 ? 8.914 0.318 -19.446 1.00 65.50 122 ARG A C 1
ATOM 974 O O . ARG A 1 122 ? 8.428 0.223 -20.573 1.00 65.50 122 ARG A O 1
ATOM 981 N N . ASP A 1 123 ? 8.669 -0.583 -18.499 1.00 73.56 123 ASP A N 1
ATOM 982 C CA . ASP A 1 123 ? 7.751 -1.700 -18.723 1.00 73.56 123 ASP A CA 1
ATOM 983 C C . ASP A 1 123 ? 6.317 -1.289 -18.335 1.00 73.56 123 ASP A C 1
ATOM 985 O O . ASP A 1 123 ? 6.016 -1.168 -17.140 1.00 73.56 123 ASP A O 1
ATOM 989 N N . PRO A 1 124 ? 5.403 -1.093 -19.308 1.00 73.69 124 PRO A N 1
ATOM 990 C CA . PRO A 1 124 ? 4.047 -0.626 -19.029 1.00 73.69 124 PRO A CA 1
ATOM 991 C C . PRO A 1 124 ? 3.249 -1.621 -18.180 1.00 73.69 124 PRO A C 1
ATOM 993 O O . PRO A 1 124 ? 2.344 -1.218 -17.451 1.00 73.69 124 PRO A O 1
ATOM 996 N N . VAL A 1 125 ? 3.582 -2.915 -18.237 1.00 72.56 125 VAL A N 1
ATOM 997 C CA . VAL A 1 125 ? 2.887 -3.947 -17.463 1.00 72.56 125 VAL A CA 1
ATOM 998 C C . VAL A 1 125 ? 3.326 -3.899 -16.005 1.00 72.56 125 VAL A C 1
ATOM 1000 O O . VAL A 1 125 ? 2.479 -3.932 -15.116 1.00 72.56 125 VAL A O 1
ATOM 1003 N N . ALA A 1 126 ? 4.628 -3.770 -15.744 1.00 68.31 126 ALA A N 1
ATOM 1004 C CA . ALA A 1 126 ? 5.135 -3.625 -14.380 1.00 68.31 126 ALA A CA 1
ATOM 1005 C C . ALA A 1 126 ? 4.622 -2.330 -13.729 1.00 68.31 126 ALA A C 1
ATOM 1007 O O . ALA A 1 126 ? 4.165 -2.358 -12.588 1.00 68.31 126 ALA A O 1
ATOM 1008 N N . MET A 1 127 ? 4.609 -1.224 -14.479 1.00 72.94 127 MET A N 1
ATOM 1009 C CA . MET A 1 127 ? 4.057 0.050 -14.012 1.00 72.94 127 MET A CA 1
ATOM 1010 C C . MET A 1 127 ? 2.565 -0.051 -13.677 1.00 72.94 127 MET A C 1
ATOM 1012 O O . MET A 1 127 ? 2.145 0.447 -12.636 1.00 72.94 127 MET A O 1
ATOM 1016 N N . ALA A 1 128 ? 1.763 -0.715 -14.517 1.00 76.69 128 ALA A N 1
ATOM 1017 C CA . ALA A 1 128 ? 0.340 -0.913 -14.246 1.00 76.69 128 ALA A CA 1
ATOM 1018 C C . ALA A 1 128 ? 0.105 -1.766 -12.988 1.00 76.69 128 ALA A C 1
ATOM 1020 O O . ALA A 1 128 ? -0.749 -1.429 -12.172 1.00 76.69 128 ALA A O 1
ATOM 1021 N N . LEU A 1 129 ? 0.885 -2.835 -12.795 1.00 74.62 129 LEU A N 1
ATOM 1022 C CA . LEU A 1 129 ? 0.793 -3.679 -11.600 1.00 74.62 129 LEU A CA 1
ATOM 1023 C C . LEU A 1 129 ? 1.139 -2.893 -10.329 1.00 74.62 129 LEU A C 1
ATOM 1025 O O . LEU A 1 129 ? 0.376 -2.936 -9.367 1.00 74.62 129 LEU A O 1
ATOM 1029 N N . TYR A 1 130 ? 2.227 -2.119 -10.336 1.00 73.81 130 TYR A N 1
ATOM 1030 C CA . TYR A 1 130 ? 2.573 -1.263 -9.198 1.00 73.81 130 TYR A CA 1
ATOM 1031 C C . TYR A 1 130 ? 1.561 -0.137 -8.971 1.00 73.81 130 TYR A C 1
ATOM 1033 O O . TYR A 1 130 ? 1.270 0.192 -7.824 1.00 73.81 130 TYR A O 1
ATOM 1041 N N . ALA A 1 131 ? 0.966 0.418 -10.030 1.00 80.50 131 ALA A N 1
ATOM 1042 C CA . ALA A 1 131 ? -0.119 1.381 -9.885 1.00 80.50 131 ALA A CA 1
ATOM 1043 C C . ALA A 1 131 ? -1.318 0.758 -9.155 1.00 80.50 131 ALA A C 1
ATOM 1045 O O . ALA A 1 131 ? -1.873 1.394 -8.264 1.00 80.50 131 ALA A O 1
ATOM 1046 N N . VAL A 1 132 ? -1.685 -0.493 -9.460 1.00 79.62 132 VAL A N 1
ATOM 1047 C CA . VAL A 1 132 ? -2.750 -1.212 -8.735 1.00 79.62 132 VAL A CA 1
ATOM 1048 C C . VAL A 1 132 ? -2.377 -1.427 -7.269 1.00 79.62 132 VAL A C 1
ATOM 1050 O O . VAL A 1 132 ? -3.200 -1.155 -6.397 1.00 79.62 132 VAL A O 1
ATOM 1053 N N . VAL A 1 133 ? -1.142 -1.844 -6.976 1.00 76.75 133 VAL A N 1
ATOM 1054 C CA . VAL A 1 133 ? -0.664 -1.989 -5.589 1.00 76.75 133 VAL A CA 1
ATOM 1055 C C . VAL A 1 133 ? -0.849 -0.680 -4.816 1.00 76.75 133 VAL A C 1
ATOM 1057 O O . VAL A 1 133 ? -1.472 -0.657 -3.757 1.00 76.75 133 VAL A O 1
ATOM 1060 N N . VAL A 1 134 ? -0.359 0.430 -5.366 1.00 79.75 134 VAL A N 1
ATOM 1061 C CA . VAL A 1 134 ? -0.348 1.718 -4.660 1.00 79.75 134 VAL A CA 1
ATOM 1062 C C . VAL A 1 134 ? -1.739 2.354 -4.584 1.00 79.75 134 VAL A C 1
ATOM 1064 O O . VAL A 1 134 ? -2.049 3.014 -3.602 1.00 79.75 134 VAL A O 1
ATOM 1067 N N . THR A 1 135 ? -2.598 2.167 -5.587 1.00 80.62 135 THR A N 1
ATOM 1068 C CA . THR A 1 135 ? -3.922 2.822 -5.627 1.00 80.62 135 THR A CA 1
ATOM 1069 C C . THR A 1 135 ? -5.051 1.987 -5.035 1.00 80.62 135 THR A C 1
ATOM 1071 O O . THR A 1 135 ? -6.086 2.545 -4.681 1.00 80.62 135 THR A O 1
ATOM 1074 N N . VAL A 1 136 ? -4.880 0.668 -4.920 1.00 81.06 136 VAL A N 1
ATOM 1075 C CA . VAL A 1 136 ? -5.918 -0.243 -4.417 1.00 81.06 136 VAL A CA 1
ATOM 1076 C C . VAL A 1 136 ? -5.459 -0.940 -3.146 1.00 81.06 136 VAL A C 1
ATOM 1078 O O . VAL A 1 136 ? -6.130 -0.833 -2.122 1.00 81.06 136 VAL A O 1
ATOM 1081 N N . CYS A 1 137 ? -4.318 -1.632 -3.179 1.00 77.38 137 CYS A N 1
ATOM 1082 C CA . CYS A 1 137 ? -3.864 -2.408 -2.025 1.00 77.38 137 CYS A CA 1
ATOM 1083 C C . CYS A 1 137 ? -3.479 -1.499 -0.853 1.00 77.38 137 CYS A C 1
ATOM 1085 O O . CYS A 1 137 ? -3.911 -1.762 0.267 1.00 77.38 137 CYS A O 1
ATOM 1087 N N . ALA A 1 138 ? -2.739 -0.414 -1.104 1.00 80.38 138 ALA A N 1
ATOM 1088 C CA . ALA A 1 138 ? -2.314 0.491 -0.037 1.00 80.38 138 ALA A CA 1
ATOM 1089 C C . ALA A 1 138 ? -3.496 1.186 0.675 1.00 80.38 138 ALA A C 1
ATOM 1091 O O . ALA A 1 138 ? -3.555 1.075 1.896 1.00 80.38 138 ALA A O 1
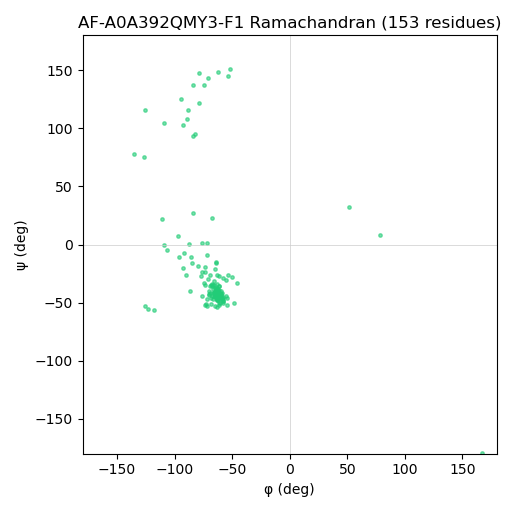ATOM 1092 N N . PRO A 1 139 ? -4.500 1.781 -0.005 1.00 80.19 139 PRO A N 1
ATOM 1093 C CA . PRO A 1 139 ? -5.646 2.381 0.688 1.00 80.19 139 PRO A CA 1
ATOM 1094 C C . PRO A 1 139 ? -6.499 1.367 1.454 1.00 80.19 139 PRO A C 1
ATOM 1096 O O . PRO A 1 139 ? -6.976 1.658 2.549 1.00 80.19 139 PRO A O 1
ATOM 1099 N N . ILE A 1 140 ? -6.682 0.156 0.907 1.00 80.00 140 ILE A N 1
ATOM 1100 C CA . ILE A 1 140 ? -7.376 -0.925 1.621 1.00 80.00 140 ILE A CA 1
ATOM 1101 C C . ILE A 1 140 ? -6.609 -1.275 2.897 1.00 80.00 140 ILE A C 1
ATOM 1103 O O . ILE A 1 140 ? -7.209 -1.408 3.963 1.00 80.00 140 ILE A O 1
ATOM 1107 N N . TRP A 1 141 ? -5.287 -1.406 2.799 1.00 76.94 141 TRP A N 1
ATOM 1108 C CA . TRP A 1 141 ? -4.434 -1.696 3.943 1.00 76.94 141 TRP A CA 1
ATOM 1109 C C . TRP A 1 141 ? -4.488 -0.580 4.987 1.00 76.94 141 TRP A C 1
ATOM 1111 O O . TRP A 1 141 ? -4.719 -0.863 6.161 1.00 76.94 141 TRP A O 1
ATOM 1121 N N . GLU A 1 142 ? -4.357 0.678 4.570 1.00 79.94 142 GLU A N 1
ATOM 1122 C CA . GLU A 1 142 ? -4.473 1.841 5.449 1.00 79.94 142 GLU A CA 1
ATOM 1123 C C . GLU A 1 142 ? -5.801 1.829 6.209 1.00 79.94 142 GLU A C 1
ATOM 1125 O O . GLU A 1 142 ? -5.803 1.966 7.429 1.00 79.94 142 GLU A O 1
ATOM 1130 N N . GLU A 1 143 ? -6.925 1.566 5.544 1.00 81.06 143 GLU A N 1
ATOM 1131 C CA . GLU A 1 143 ? -8.230 1.528 6.207 1.00 81.06 143 GLU A CA 1
ATOM 1132 C C . GLU A 1 143 ? -8.329 0.379 7.231 1.00 81.06 143 GLU A C 1
ATOM 1134 O O . GLU A 1 143 ? -8.820 0.563 8.349 1.00 81.06 143 GLU A O 1
ATOM 1139 N N . ILE A 1 144 ? -7.807 -0.807 6.900 1.00 76.31 144 ILE A N 1
ATOM 1140 C CA . ILE A 1 144 ? -7.766 -1.964 7.813 1.00 76.31 144 ILE A CA 1
ATOM 1141 C C . ILE A 1 144 ? -6.921 -1.649 9.051 1.00 76.31 144 ILE A C 1
ATOM 1143 O O . ILE A 1 144 ? -7.308 -1.994 10.169 1.00 76.31 144 ILE A O 1
ATOM 1147 N N . VAL A 1 145 ? -5.772 -0.999 8.871 1.00 75.81 145 VAL A N 1
ATOM 1148 C CA . VAL A 1 145 ? -4.862 -0.665 9.969 1.00 75.81 145 VAL A CA 1
ATOM 1149 C C . VAL A 1 145 ? -5.417 0.475 10.805 1.00 75.81 145 VAL A C 1
ATOM 1151 O O . VAL A 1 145 ? -5.536 0.342 12.023 1.00 75.81 145 VAL A O 1
ATOM 1154 N N . PHE A 1 146 ? -5.784 1.585 10.172 1.00 77.25 146 PHE A N 1
ATOM 1155 C CA . PHE A 1 146 ? -6.201 2.788 10.873 1.00 77.25 146 PHE A CA 1
ATOM 1156 C C . PHE A 1 146 ? -7.588 2.633 11.490 1.00 77.25 146 PHE A C 1
ATOM 1158 O O . PHE A 1 146 ? -7.735 2.854 12.692 1.00 77.25 146 PHE A O 1
ATOM 1165 N N . ARG A 1 147 ? -8.600 2.202 10.728 1.00 75.69 147 ARG A N 1
ATOM 1166 C CA . ARG A 1 147 ? -9.963 2.037 11.264 1.00 75.69 147 ARG A CA 1
ATOM 1167 C C . ARG A 1 147 ? -10.210 0.688 11.897 1.00 75.69 147 ARG A C 1
ATOM 1169 O O . ARG A 1 147 ? -10.874 0.611 12.928 1.00 75.69 147 ARG A O 1
ATOM 1176 N N . GLY A 1 148 ? -9.699 -0.375 11.287 1.00 70.50 148 GLY A N 1
ATOM 1177 C CA . GLY A 1 148 ? -9.916 -1.720 11.804 1.00 70.50 148 GLY A CA 1
ATOM 1178 C C . GLY A 1 148 ? -9.211 -1.946 13.140 1.00 70.50 148 GLY A C 1
ATOM 1179 O O . GLY A 1 148 ? -9.744 -2.658 13.993 1.00 70.50 148 GLY A O 1
ATOM 1180 N N . PHE A 1 149 ? -8.041 -1.330 13.342 1.00 71.88 149 PHE A N 1
ATOM 1181 C CA . PHE A 1 149 ? -7.179 -1.649 14.477 1.00 71.88 149 PHE A CA 1
ATOM 1182 C C . PHE A 1 149 ? -6.776 -0.445 15.344 1.00 71.88 149 PHE A C 1
ATOM 1184 O O . PHE A 1 149 ? -6.950 -0.494 16.561 1.00 71.88 149 PHE A O 1
ATOM 1191 N N . LEU A 1 150 ? -6.235 0.624 14.754 1.00 72.50 150 LEU A N 1
ATOM 1192 C CA . LEU A 1 150 ? -5.608 1.718 15.501 1.00 72.50 150 LEU A CA 1
ATOM 1193 C C . LEU A 1 150 ? -6.636 2.575 16.244 1.00 72.50 150 LEU A C 1
ATOM 1195 O O . LEU A 1 150 ? -6.521 2.723 17.459 1.00 72.50 150 LEU A O 1
ATOM 1199 N N . LEU A 1 151 ? -7.662 3.079 15.554 1.00 72.31 151 LEU A N 1
ATOM 1200 C CA . LEU A 1 151 ? -8.703 3.911 16.165 1.00 72.31 151 LEU A CA 1
ATOM 1201 C C . LEU A 1 151 ? -9.443 3.186 17.306 1.00 72.31 151 LEU A C 1
ATOM 1203 O O . LEU A 1 151 ? -9.513 3.763 18.388 1.00 72.31 151 LEU A O 1
ATOM 1207 N N . PRO A 1 152 ? -9.889 1.920 17.155 1.00 67.62 152 PRO A N 1
ATOM 1208 C CA . PRO A 1 152 ? -10.489 1.166 18.258 1.00 67.62 152 PRO A CA 1
ATOM 1209 C C . PRO A 1 152 ? -9.538 0.864 19.422 1.00 67.62 152 PRO A C 1
ATOM 1211 O O . PRO A 1 152 ? -10.002 0.538 20.505 1.00 67.62 152 PRO A O 1
ATOM 1214 N N . SER A 1 153 ? -8.217 0.894 19.210 1.00 66.38 153 SER A N 1
ATOM 1215 C CA . SER A 1 153 ? -7.241 0.648 20.283 1.00 66.38 153 SER A CA 1
ATOM 1216 C C . SER A 1 153 ? -6.908 1.888 21.116 1.00 66.38 153 SER A C 1
ATOM 1218 O O . SER A 1 153 ? -6.325 1.751 22.190 1.00 66.38 153 SER A O 1
ATOM 1220 N N . LEU A 1 154 ? -7.242 3.081 20.610 1.00 67.69 154 LEU A N 1
ATOM 1221 C CA . LEU A 1 154 ? -7.010 4.367 21.275 1.00 67.69 154 LEU A CA 1
ATOM 1222 C C . LEU A 1 154 ? -8.230 4.882 22.054 1.00 67.69 154 LEU A C 1
ATOM 1224 O O . LEU A 1 154 ? -8.095 5.857 22.793 1.00 67.69 154 LEU A O 1
ATOM 1228 N N . THR A 1 155 ? -9.394 4.259 21.871 1.00 57.34 155 THR A N 1
ATOM 1229 C CA . THR A 1 155 ? -10.659 4.555 22.566 1.00 57.34 155 THR A CA 1
ATOM 1230 C C . THR A 1 155 ? -10.957 3.505 23.618 1.00 57.34 155 THR A C 1
ATOM 1232 O O . THR A 1 155 ? -11.327 3.891 24.746 1.00 57.34 155 THR A O 1
#

Organism: NCBI:txid97028

Nearest PDB structures (foldseek):
  8kco-assembly1_C  TM=4.363E-01  e=5.371E+00  Homo sapiens
  3bcr-assembly1_A  TM=5.173E-01  e=9.855E+00  Oryctolagus cuniculus

Sequence (155 aa):
MLLWIASFWLVGSWIVPFLAYTAGFRKETLSYRGQALYSLLTDVAEGVVGIAILHRCLAKFKPLSSDWFKFELKGKWQFDVGLGCLMFPLINHLSQMNLNLWPVLQYAPVTVSSVEQSIVARDPVAMALYAVVVTVCAPIWEEIVFRGFLLPSLT

pLDDT: mean 71.07, std 9.89, range [45.34, 89.44]

InterPro domains:
  IPR003675 CAAX prenyl protease 2/Lysostaphin resistance protein A-like domain [PF02517] (127-154)

Solvent-accessible surface area (backbone atoms only — not comparable to full-atom values): 9025 Å² total; per-residue (Å²): 106,68,68,58,53,50,49,51,50,43,41,66,70,45,51,49,56,49,50,35,54,74,72,66,53,51,82,90,79,45,56,72,55,52,53,35,52,51,50,46,53,48,54,51,50,51,48,52,51,50,50,52,51,50,51,61,65,49,61,80,59,64,82,71,66,90,69,63,80,66,88,67,93,76,73,70,57,69,56,54,51,50,49,50,62,65,44,44,64,57,54,50,50,52,50,53,53,53,48,70,75,40,64,76,57,69,75,42,99,70,73,59,53,75,62,55,50,26,59,75,66,66,38,69,67,30,41,50,45,47,49,47,39,61,69,47,52,44,55,53,48,48,47,48,47,46,53,65,45,49,55,68,70,77,109